Protein AF-A4V7S1-F1 (afdb_monomer_lite)

Organism: Pseudomonas fluorescens (strain SBW25) (NCBI:txid216595)

Foldseek 3Di:
DDDDDDDDPDDDDPDDPPQPQDDDPCFCVVVCVLQPPCSVQLVVQLQVLLCVQLVAGFPDWGWGADPVRQIFTDGDGPDPVSSVSSVVDDSLLSSLVSLVVSLVVCVVPDDPVPSPCNSVSSNVNSVVSVVVVVVD

Radius of gyration: 20.23 Å; chains: 1; bounding box: 74×46×33 Å

Structure (mmCIF, N/CA/C/O backbone):
data_AF-A4V7S1-F1
#
_entry.id   AF-A4V7S1-F1
#
loop_
_atom_site.group_PDB
_atom_site.id
_atom_site.type_symbol
_atom_site.label_atom_id
_atom_site.label_alt_id
_atom_site.label_comp_id
_atom_site.label_asym_id
_atom_site.label_entity_id
_atom_site.label_seq_id
_atom_site.pdbx_PDB_ins_code
_atom_site.Cartn_x
_atom_site.Cartn_y
_atom_site.Cartn_z
_atom_site.occupancy
_atom_site.B_iso_or_equiv
_atom_site.auth_seq_id
_atom_site.auth_comp_id
_atom_site.auth_asym_id
_atom_site.auth_atom_id
_atom_site.pdbx_PDB_model_num
ATOM 1 N N . MET A 1 1 ? -54.124 -35.603 0.074 1.00 38.06 1 MET A N 1
ATOM 2 C CA . MET A 1 1 ? -53.274 -35.697 -1.128 1.00 38.06 1 MET A CA 1
ATOM 3 C C . MET A 1 1 ? -53.182 -34.313 -1.748 1.00 38.06 1 MET A C 1
ATOM 5 O O . MET A 1 1 ? -54.223 -33.772 -2.084 1.00 38.06 1 MET A O 1
ATOM 9 N N . LEU A 1 2 ? -51.942 -33.828 -1.869 1.00 40.31 2 LEU A N 1
ATOM 10 C CA . LEU A 1 2 ? -51.420 -32.762 -2.739 1.00 40.31 2 LEU A CA 1
ATOM 11 C C . LEU A 1 2 ? -51.722 -31.281 -2.420 1.00 40.31 2 LEU A C 1
ATOM 13 O O . LEU A 1 2 ? -52.840 -30.867 -2.146 1.00 40.31 2 LEU A O 1
ATOM 17 N N . GLU A 1 3 ? -50.605 -30.555 -2.449 1.00 42.66 3 GLU A N 1
ATOM 18 C CA . GLU A 1 3 ? -50.263 -29.190 -2.042 1.00 42.66 3 GLU A CA 1
ATOM 19 C C . GLU A 1 3 ? -50.594 -28.102 -3.102 1.00 42.66 3 GLU A C 1
ATOM 21 O O . GLU A 1 3 ? -51.064 -28.439 -4.191 1.00 42.66 3 GLU A O 1
ATOM 26 N N . PRO A 1 4 ? -50.391 -26.800 -2.784 1.00 54.44 4 PRO A N 1
ATOM 27 C CA . PRO A 1 4 ? -50.951 -25.640 -3.483 1.00 54.44 4 PRO A CA 1
ATOM 28 C C . PRO A 1 4 ? -50.006 -25.058 -4.555 1.00 54.44 4 PRO A C 1
ATOM 30 O O . PRO A 1 4 ? -48.874 -25.500 -4.725 1.00 54.44 4 PRO A O 1
ATOM 33 N N . SER A 1 5 ? -50.434 -24.026 -5.290 1.00 46.69 5 SER A N 1
ATOM 34 C CA . SER A 1 5 ? -49.532 -23.231 -6.143 1.00 46.69 5 SER A CA 1
ATOM 35 C C . SER A 1 5 ? -49.911 -21.752 -6.123 1.00 46.69 5 SER A C 1
ATOM 37 O O . SER A 1 5 ? -50.709 -21.275 -6.925 1.00 46.69 5 SER A O 1
ATOM 39 N N . SER A 1 6 ? -49.317 -21.037 -5.167 1.00 47.81 6 SER A N 1
ATOM 40 C CA . SER A 1 6 ? -49.228 -19.578 -5.147 1.00 47.81 6 SER A CA 1
ATOM 41 C C . SER A 1 6 ? -48.078 -19.144 -6.055 1.00 47.81 6 SER A C 1
ATOM 43 O O . SER A 1 6 ? -46.912 -19.382 -5.747 1.00 47.81 6 SER A O 1
ATOM 45 N N . THR A 1 7 ? -48.394 -18.509 -7.179 1.00 49.47 7 THR A N 1
ATOM 46 C CA . THR A 1 7 ? -47.407 -17.916 -8.089 1.00 49.47 7 THR A CA 1
ATOM 47 C C . THR A 1 7 ? -46.920 -16.588 -7.509 1.00 49.47 7 THR A C 1
ATOM 49 O O . THR A 1 7 ? -47.479 -15.529 -7.777 1.00 49.47 7 THR A O 1
ATOM 52 N N . LEU A 1 8 ? -45.885 -16.645 -6.671 1.00 43.94 8 LEU A N 1
ATOM 53 C CA . LEU A 1 8 ? -45.097 -15.474 -6.293 1.00 43.94 8 LEU A CA 1
ATOM 54 C C . LEU A 1 8 ? -44.126 -15.162 -7.436 1.00 43.94 8 LEU A C 1
ATOM 56 O O . LEU A 1 8 ? -43.211 -15.935 -7.715 1.00 43.94 8 LEU A O 1
ATOM 60 N N . CYS A 1 9 ? -44.347 -14.036 -8.111 1.00 44.25 9 CYS A N 1
ATOM 61 C CA . CYS A 1 9 ? -43.422 -13.474 -9.088 1.00 44.25 9 CYS A CA 1
ATOM 62 C C . CYS A 1 9 ? -42.141 -13.020 -8.373 1.00 44.25 9 CYS A C 1
ATOM 64 O O . CYS A 1 9 ? -42.094 -11.940 -7.782 1.00 44.25 9 CYS A O 1
ATOM 66 N N . TRP A 1 10 ? -41.108 -13.857 -8.421 1.00 41.34 10 TRP A N 1
ATOM 67 C CA . TRP A 1 10 ? -39.762 -13.500 -7.990 1.00 41.34 10 TRP A CA 1
ATOM 68 C C . TRP A 1 10 ? -39.163 -12.503 -8.985 1.00 41.34 10 TRP A C 1
ATOM 70 O O . TRP A 1 10 ? -38.868 -12.847 -10.127 1.00 41.34 10 TRP A O 1
ATOM 80 N N . HIS A 1 11 ? -38.995 -11.258 -8.545 1.00 51.25 11 HIS A N 1
ATOM 81 C CA . HIS A 1 11 ? -38.096 -10.313 -9.195 1.00 51.25 11 HIS A CA 1
ATOM 82 C C . HIS A 1 11 ? -36.661 -10.677 -8.783 1.00 51.25 11 HIS A C 1
ATOM 84 O O . HIS A 1 11 ? -36.403 -10.762 -7.580 1.00 51.25 11 HIS A O 1
ATOM 90 N N . PRO A 1 12 ? -35.721 -10.896 -9.71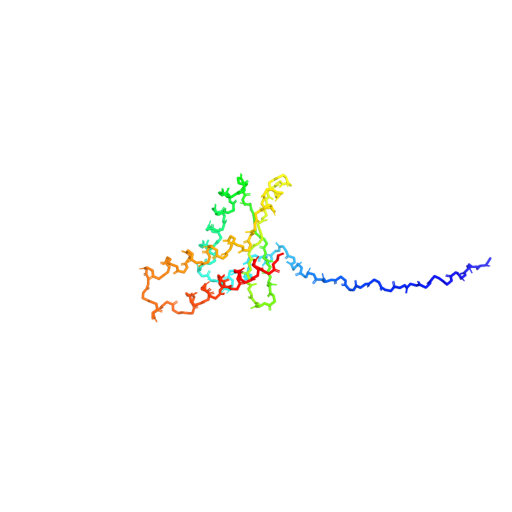6 1.00 46.47 12 PRO A N 1
ATOM 91 C CA . PRO A 1 12 ? -34.316 -11.005 -9.352 1.00 46.47 12 PRO A CA 1
ATOM 92 C C . PRO A 1 12 ? -33.804 -9.632 -8.894 1.00 46.47 12 PRO A C 1
ATOM 94 O O . PRO A 1 12 ? -33.911 -8.643 -9.621 1.00 46.47 12 PRO A O 1
ATOM 97 N N . LEU A 1 13 ? -33.277 -9.576 -7.668 1.00 50.09 13 LEU A N 1
ATOM 98 C CA . LEU A 1 13 ? -32.494 -8.446 -7.167 1.00 50.09 13 LEU A CA 1
ATOM 99 C C . LEU A 1 13 ? -31.258 -8.233 -8.064 1.00 50.09 13 LEU A C 1
ATOM 101 O O . LEU A 1 13 ? -30.724 -9.207 -8.603 1.00 50.09 13 LEU A O 1
ATOM 105 N N . PRO A 1 14 ? -30.812 -6.978 -8.251 1.00 43.97 14 PRO A N 1
ATOM 106 C CA . PRO A 1 14 ? -29.644 -6.671 -9.060 1.00 43.97 14 PRO A CA 1
ATOM 107 C C . PRO A 1 14 ? -28.404 -7.333 -8.461 1.00 43.97 14 PRO A C 1
ATOM 109 O O . PRO A 1 14 ? -28.240 -7.391 -7.245 1.00 43.97 14 PRO A O 1
ATOM 112 N N . GLN A 1 15 ? -27.576 -7.850 -9.365 1.00 48.47 15 GLN A N 1
ATOM 113 C CA . GLN A 1 15 ? -26.354 -8.598 -9.111 1.00 48.47 15 GLN A CA 1
ATOM 114 C C . GLN A 1 15 ? -25.545 -7.982 -7.966 1.00 48.47 15 GLN A C 1
ATOM 116 O O . GLN A 1 15 ? -25.054 -6.859 -8.082 1.00 48.47 15 GLN A O 1
ATOM 121 N N . GLU A 1 16 ? -25.397 -8.738 -6.875 1.00 42.53 16 GLU A N 1
ATOM 122 C CA . GLU A 1 16 ? -24.326 -8.503 -5.917 1.00 42.53 16 GLU A CA 1
ATOM 123 C C . GLU A 1 16 ? -23.020 -8.444 -6.708 1.00 42.53 16 GLU A C 1
ATOM 125 O O . GLU A 1 16 ? -22.624 -9.416 -7.362 1.00 42.53 16 GLU A O 1
ATOM 130 N N . ILE A 1 17 ? -22.374 -7.278 -6.674 1.00 49.38 17 ILE A N 1
ATOM 131 C CA . ILE A 1 17 ? -20.979 -7.117 -7.059 1.00 49.38 17 ILE A CA 1
ATOM 132 C C . ILE A 1 17 ? -20.225 -8.099 -6.174 1.00 49.38 17 ILE A C 1
ATOM 134 O O . ILE A 1 17 ? -20.004 -7.856 -4.990 1.00 49.38 17 ILE A O 1
ATOM 138 N N . THR A 1 18 ? -19.926 -9.263 -6.738 1.00 40.91 18 THR A N 1
ATOM 139 C CA . THR A 1 18 ? -19.160 -10.300 -6.072 1.00 40.91 18 THR A CA 1
ATOM 140 C C . THR A 1 18 ? -17.749 -9.744 -5.958 1.00 40.91 18 THR A C 1
ATOM 142 O O . THR A 1 18 ? -16.938 -9.903 -6.866 1.00 40.91 18 THR A O 1
ATOM 145 N N . MET A 1 19 ? -17.465 -9.025 -4.869 1.00 44.88 19 MET A N 1
ATOM 146 C CA . MET A 1 19 ? -16.096 -8.834 -4.416 1.00 44.88 19 MET A CA 1
ATOM 147 C C . MET A 1 19 ? -15.592 -10.233 -4.082 1.00 44.88 19 MET A C 1
ATOM 149 O O . MET A 1 19 ? -15.897 -10.788 -3.027 1.00 44.88 19 MET A O 1
ATOM 153 N N . ALA A 1 20 ? -14.913 -10.848 -5.046 1.00 44.25 20 ALA A N 1
ATOM 154 C CA . ALA A 1 20 ? -14.238 -12.117 -4.873 1.00 44.25 20 ALA A CA 1
ATOM 155 C C . ALA A 1 20 ? -13.083 -11.898 -3.889 1.00 44.25 20 ALA A C 1
ATOM 157 O O . ALA A 1 20 ? -11.953 -11.624 -4.276 1.00 44.25 20 ALA A O 1
ATOM 158 N N . ILE A 1 21 ? -13.387 -11.963 -2.595 1.00 50.12 21 ILE A N 1
ATOM 159 C CA . ILE A 1 21 ? -12.378 -12.023 -1.544 1.00 50.12 21 ILE A CA 1
ATOM 160 C C . ILE A 1 21 ? -11.867 -13.468 -1.550 1.00 50.12 21 ILE A C 1
ATOM 162 O O . ILE A 1 21 ? -12.452 -14.358 -0.929 1.00 50.12 21 ILE A O 1
ATOM 166 N N . GLU A 1 22 ? -10.825 -13.734 -2.340 1.00 41.91 22 GLU A N 1
ATOM 167 C CA . GLU A 1 22 ? -10.164 -15.039 -2.377 1.00 41.91 22 GLU A CA 1
ATOM 168 C C . GLU A 1 22 ? -9.518 -15.365 -1.013 1.00 41.91 22 GLU A C 1
ATOM 170 O O . GLU A 1 22 ? -8.662 -14.664 -0.487 1.00 41.91 22 GLU A O 1
ATOM 175 N N . SER A 1 23 ? -9.983 -16.472 -0.435 1.00 38.47 23 SER A N 1
ATOM 176 C CA . SER A 1 23 ? -9.594 -17.143 0.813 1.00 38.47 23 SER A CA 1
ATOM 177 C C . SER A 1 23 ? -8.141 -16.971 1.341 1.00 38.47 23 SER A C 1
ATOM 179 O O . SER A 1 23 ? -7.220 -17.664 0.908 1.00 38.47 23 SER A O 1
ATOM 181 N N . ARG A 1 24 ? -8.005 -16.174 2.417 1.00 51.78 24 ARG A N 1
ATOM 182 C CA . ARG A 1 24 ? -7.171 -16.182 3.665 1.00 51.78 24 ARG A CA 1
ATOM 183 C C . ARG A 1 24 ? -5.859 -17.004 3.836 1.00 51.78 24 ARG A C 1
ATOM 185 O O . ARG A 1 24 ? -5.143 -16.752 4.797 1.00 51.78 24 ARG A O 1
ATOM 192 N N . LYS A 1 25 ? -5.481 -17.977 2.997 1.00 41.69 25 LYS A N 1
ATOM 193 C CA . LYS A 1 25 ? -4.160 -18.668 3.080 1.00 41.69 25 LYS A CA 1
ATOM 194 C C . LYS A 1 25 ? -3.158 -18.204 2.021 1.00 41.69 25 LYS A C 1
ATOM 196 O O . LYS A 1 25 ? -1.970 -18.390 2.228 1.00 41.69 25 LYS A O 1
ATOM 201 N N . SER A 1 26 ? -3.658 -17.585 0.952 1.00 53.94 26 SER A N 1
ATOM 202 C CA . SER A 1 26 ? -2.888 -16.993 -0.150 1.00 53.94 26 SER A CA 1
ATOM 203 C C . SER A 1 26 ? -2.734 -15.473 -0.017 1.00 53.94 26 SER A C 1
ATOM 205 O O . SER A 1 26 ? -2.214 -14.835 -0.931 1.00 53.94 26 SER A O 1
ATOM 207 N N . GLY A 1 27 ? -3.238 -14.887 1.082 1.00 62.66 27 GLY A N 1
ATOM 208 C CA . GLY A 1 27 ? -3.498 -13.452 1.211 1.00 62.66 27 GLY A CA 1
ATOM 209 C C . GLY A 1 27 ? -2.313 -12.623 0.746 1.00 62.66 27 GLY A C 1
ATOM 210 O O . GLY A 1 27 ? -2.398 -11.960 -0.277 1.00 62.66 27 GLY A O 1
ATOM 211 N N . THR A 1 28 ? -1.156 -12.734 1.393 1.00 80.81 28 THR A N 1
ATOM 212 C CA . THR A 1 28 ? 0.010 -11.943 0.978 1.00 80.81 28 THR A CA 1
ATOM 213 C C . THR A 1 28 ? 0.834 -12.551 -0.151 1.00 80.81 28 THR A C 1
ATOM 215 O O . THR A 1 28 ? 1.670 -11.837 -0.684 1.00 80.81 28 THR A O 1
ATOM 218 N N . ASP A 1 29 ? 0.608 -13.801 -0.565 1.00 85.56 29 ASP A N 1
ATOM 219 C CA . ASP A 1 29 ? 1.437 -14.453 -1.593 1.00 85.56 29 ASP A CA 1
ATOM 220 C C . ASP A 1 29 ? 1.374 -13.708 -2.932 1.00 85.56 29 ASP A C 1
ATOM 222 O O . ASP A 1 29 ? 2.395 -13.516 -3.589 1.00 85.56 29 ASP A O 1
ATOM 226 N N . HIS A 1 30 ? 0.191 -13.217 -3.317 1.00 85.94 30 HIS A N 1
ATOM 227 C CA . HIS A 1 30 ? 0.029 -12.409 -4.531 1.00 85.94 30 HIS A CA 1
ATOM 228 C C . HIS A 1 30 ? 0.757 -11.064 -4.400 1.00 85.94 30 HIS A C 1
ATOM 230 O O . HIS A 1 30 ? 1.430 -10.610 -5.326 1.00 85.94 30 HIS A O 1
ATOM 236 N N . PHE A 1 31 ? 0.664 -10.437 -3.227 1.00 90.81 31 PHE A N 1
ATOM 237 C CA . PHE A 1 31 ? 1.350 -9.184 -2.930 1.00 90.81 31 PHE A CA 1
ATOM 238 C C . PHE A 1 31 ? 2.876 -9.356 -2.969 1.00 90.81 31 PHE A C 1
ATOM 240 O O . PHE A 1 31 ? 3.583 -8.572 -3.600 1.00 90.81 31 PHE A O 1
ATOM 247 N N . ASP A 1 32 ? 3.379 -10.424 -2.357 1.00 91.44 32 ASP A N 1
ATOM 248 C CA . ASP A 1 32 ? 4.794 -10.780 -2.325 1.00 91.44 32 ASP A CA 1
ATOM 249 C C . ASP A 1 32 ? 5.309 -11.148 -3.725 1.00 91.44 32 ASP A C 1
ATOM 251 O O . ASP A 1 32 ? 6.397 -10.725 -4.107 1.00 91.44 32 ASP A O 1
ATOM 255 N N . ALA A 1 33 ? 4.507 -11.837 -4.540 1.00 90.00 33 ALA A N 1
ATOM 256 C CA . ALA A 1 33 ? 4.828 -12.105 -5.942 1.00 90.00 33 ALA A CA 1
ATOM 257 C C . ALA A 1 33 ? 4.845 -10.832 -6.808 1.00 90.00 33 ALA A C 1
ATOM 259 O O . ALA A 1 33 ? 5.643 -10.738 -7.738 1.00 90.00 33 ALA A O 1
ATOM 260 N N . THR A 1 34 ? 3.990 -9.851 -6.500 1.00 90.00 34 THR A N 1
ATOM 261 C CA . THR A 1 34 ? 3.895 -8.587 -7.250 1.00 90.00 34 THR A CA 1
ATOM 262 C C . THR A 1 34 ? 5.069 -7.669 -6.941 1.00 90.00 34 THR A C 1
ATOM 264 O O . THR A 1 34 ? 5.723 -7.168 -7.851 1.00 90.00 34 THR A O 1
ATOM 267 N N . TYR A 1 35 ? 5.349 -7.448 -5.657 1.00 89.38 35 TYR A N 1
ATOM 268 C CA . TYR A 1 35 ? 6.326 -6.453 -5.211 1.00 89.38 35 TYR A CA 1
ATOM 269 C C . TYR A 1 35 ? 7.702 -7.041 -4.888 1.00 89.38 35 TYR A C 1
ATOM 271 O O . TYR A 1 35 ? 8.655 -6.287 -4.676 1.00 89.38 35 TYR A O 1
ATOM 279 N N . GLY A 1 36 ? 7.833 -8.369 -4.863 1.00 88.88 36 GLY A N 1
ATOM 280 C CA . GLY A 1 36 ? 9.092 -9.064 -4.626 1.00 88.88 36 GLY A CA 1
ATOM 281 C C . GLY A 1 36 ? 9.791 -8.558 -3.366 1.00 88.88 36 GLY A C 1
ATOM 282 O O . GLY A 1 36 ? 9.198 -8.474 -2.295 1.00 88.88 36 GLY A O 1
ATOM 283 N N . ALA A 1 37 ? 11.054 -8.152 -3.505 1.00 84.94 37 ALA A N 1
ATOM 284 C CA . ALA A 1 37 ? 11.860 -7.653 -2.392 1.00 84.94 37 ALA A CA 1
ATOM 285 C C . ALA A 1 37 ? 11.278 -6.402 -1.697 1.00 84.94 37 ALA A C 1
ATOM 287 O O . ALA A 1 37 ? 11.549 -6.186 -0.516 1.00 84.94 37 ALA A O 1
ATOM 288 N N . ALA A 1 38 ? 10.461 -5.590 -2.382 1.00 88.50 38 ALA A N 1
ATOM 289 C CA . ALA A 1 38 ? 9.836 -4.419 -1.765 1.00 88.50 38 ALA A CA 1
ATOM 290 C C . ALA A 1 38 ? 8.646 -4.774 -0.863 1.00 88.50 38 ALA A C 1
ATOM 292 O O . ALA A 1 38 ? 8.232 -3.938 -0.061 1.00 88.50 38 ALA A O 1
ATOM 293 N N . SER A 1 39 ? 8.091 -5.988 -0.956 1.00 91.25 39 SER A N 1
ATOM 294 C CA . SER A 1 39 ? 6.856 -6.337 -0.250 1.00 91.25 39 SER A CA 1
ATOM 295 C C . SER A 1 39 ? 6.994 -6.227 1.273 1.00 91.25 39 SER A C 1
ATOM 297 O O . SER A 1 39 ? 6.104 -5.699 1.938 1.00 91.25 39 SER A O 1
ATOM 299 N N . HIS A 1 40 ? 8.137 -6.643 1.827 1.00 90.25 40 HIS A N 1
ATOM 300 C CA . HIS A 1 40 ? 8.430 -6.522 3.255 1.00 90.25 40 HIS A CA 1
ATOM 301 C C . HIS A 1 40 ? 8.469 -5.056 3.692 1.00 90.25 40 HIS A C 1
ATOM 303 O O . HIS A 1 40 ? 7.817 -4.670 4.659 1.00 90.25 40 HIS A O 1
ATOM 309 N N . ASN A 1 41 ? 9.180 -4.220 2.934 1.00 90.50 41 ASN A N 1
ATOM 310 C CA . ASN A 1 41 ? 9.303 -2.796 3.226 1.00 90.50 41 ASN A CA 1
ATOM 311 C C . ASN A 1 41 ? 7.949 -2.072 3.143 1.00 90.50 41 ASN A C 1
ATOM 313 O O . ASN A 1 41 ? 7.642 -1.232 3.990 1.00 90.50 41 ASN A O 1
ATOM 317 N N . LEU A 1 42 ? 7.111 -2.437 2.168 1.00 92.94 42 LEU A N 1
ATOM 318 C CA . LEU A 1 42 ? 5.749 -1.921 2.040 1.00 92.94 42 LEU A CA 1
ATOM 319 C C . LEU A 1 42 ? 4.877 -2.313 3.237 1.00 92.94 42 LEU A C 1
ATOM 321 O O . LEU A 1 42 ? 4.198 -1.450 3.792 1.00 92.94 42 LEU A O 1
ATOM 325 N N . LYS A 1 43 ? 4.925 -3.580 3.674 1.00 93.44 43 LYS A N 1
ATOM 326 C CA . LYS A 1 43 ? 4.200 -4.061 4.866 1.00 93.44 43 LYS A CA 1
ATOM 327 C C . LYS A 1 43 ? 4.636 -3.316 6.130 1.00 93.44 43 LYS A C 1
ATOM 329 O O . LYS A 1 43 ? 3.778 -2.912 6.917 1.00 93.44 43 LYS A O 1
ATOM 334 N N . ASP A 1 44 ? 5.934 -3.078 6.313 1.00 92.88 44 ASP A N 1
ATOM 335 C CA . ASP A 1 44 ? 6.457 -2.323 7.460 1.00 92.88 44 ASP A CA 1
ATOM 336 C C . ASP A 1 44 ? 5.969 -0.871 7.452 1.00 92.88 44 ASP A C 1
ATOM 338 O O . ASP A 1 44 ? 5.411 -0.384 8.441 1.00 92.88 44 ASP A O 1
ATOM 342 N N . LYS A 1 45 ? 6.120 -0.178 6.316 1.00 94.25 45 LYS A N 1
ATOM 343 C CA . LYS A 1 45 ? 5.673 1.215 6.162 1.00 94.25 45 LYS A CA 1
ATOM 344 C C . LYS A 1 45 ? 4.166 1.341 6.354 1.00 94.25 45 LYS A C 1
ATOM 346 O O . LYS A 1 45 ? 3.718 2.250 7.051 1.00 94.25 45 LYS A O 1
ATOM 351 N N . MET A 1 46 ? 3.378 0.420 5.799 1.00 94.75 46 MET A N 1
ATOM 352 C CA . MET A 1 46 ? 1.934 0.394 6.020 1.00 94.75 46 MET A CA 1
ATOM 353 C C . MET A 1 46 ? 1.572 0.138 7.482 1.00 94.75 46 MET A C 1
ATOM 355 O O . MET A 1 46 ? 0.714 0.844 8.006 1.00 94.75 46 MET A O 1
ATOM 359 N N . SER A 1 47 ? 2.225 -0.817 8.152 1.00 94.06 47 SER A N 1
ATOM 360 C CA . SER A 1 47 ? 1.997 -1.086 9.581 1.00 94.06 47 SER A CA 1
ATOM 361 C C . SER A 1 47 ? 2.207 0.179 10.408 1.00 94.06 47 SER A C 1
ATOM 363 O O . SER A 1 47 ? 1.350 0.555 11.206 1.00 94.06 47 SER A O 1
ATOM 365 N N . PHE A 1 48 ? 3.318 0.879 10.164 1.00 94.38 48 PHE A N 1
ATOM 366 C CA . PHE A 1 48 ? 3.643 2.131 10.840 1.00 94.38 48 PHE A CA 1
ATOM 367 C C . PHE A 1 48 ? 2.623 3.242 10.543 1.00 94.38 48 PHE A C 1
ATOM 369 O O . PHE A 1 48 ? 2.155 3.931 11.454 1.00 94.38 48 PHE A O 1
ATOM 376 N N . LEU A 1 49 ? 2.241 3.425 9.277 1.00 95.25 49 LEU A N 1
ATOM 377 C CA . LEU A 1 49 ? 1.281 4.456 8.872 1.00 95.25 49 LEU A CA 1
ATOM 378 C C . LEU A 1 49 ? -0.113 4.204 9.451 1.00 95.25 49 LEU A C 1
ATOM 380 O O . LEU A 1 49 ? -0.741 5.128 9.962 1.00 95.25 49 LEU A O 1
ATOM 384 N N . LEU A 1 50 ? -0.596 2.966 9.412 1.00 94.81 50 LEU A N 1
ATOM 385 C CA . LEU A 1 50 ? -1.895 2.616 9.976 1.00 94.81 50 LEU A CA 1
ATOM 386 C C . LEU A 1 50 ? -1.892 2.742 11.496 1.00 94.81 50 LEU A C 1
ATOM 388 O O . LEU A 1 50 ? -2.821 3.327 12.048 1.00 94.81 50 LEU A O 1
ATOM 392 N N . GLN A 1 51 ? -0.837 2.284 12.172 1.00 95.06 51 GLN A N 1
ATOM 393 C CA . GLN A 1 51 ? -0.721 2.422 13.622 1.00 95.06 51 GLN A CA 1
ATOM 394 C C . GLN A 1 51 ? -0.651 3.888 14.055 1.00 95.06 51 GLN A C 1
ATOM 396 O O . GLN A 1 51 ? -1.344 4.282 14.989 1.00 95.06 51 GLN A O 1
ATOM 401 N N . SER A 1 52 ? 0.136 4.718 13.367 1.00 95.31 52 SER A N 1
ATOM 402 C CA . SER A 1 52 ? 0.248 6.147 13.695 1.00 95.31 52 SER A CA 1
ATOM 403 C C . SER A 1 52 ? -1.055 6.923 13.472 1.00 95.31 52 SER A C 1
ATOM 405 O O . SER A 1 52 ? -1.309 7.887 14.190 1.00 95.31 52 SER A O 1
ATOM 407 N N . ARG A 1 53 ? -1.898 6.499 12.520 1.00 94.50 53 ARG A N 1
ATOM 408 C CA . ARG A 1 53 ? -3.182 7.150 12.203 1.00 94.50 53 ARG A CA 1
ATOM 409 C C . ARG A 1 53 ? -4.359 6.634 13.036 1.00 94.50 53 ARG A C 1
ATOM 411 O O . ARG A 1 53 ? -5.219 7.422 13.409 1.00 94.50 53 ARG A O 1
ATOM 418 N N . SER A 1 54 ? -4.405 5.334 13.326 1.00 94.31 54 SER A N 1
ATOM 419 C CA . SER A 1 54 ? -5.527 4.687 14.033 1.00 94.31 54 SER A CA 1
ATOM 420 C C . SER A 1 54 ? -5.280 4.464 15.529 1.00 94.31 54 SER A C 1
ATOM 422 O O . SER A 1 54 ? -6.223 4.275 16.298 1.00 94.31 54 SER A O 1
ATOM 424 N N . GLY A 1 55 ? -4.013 4.419 15.953 1.00 93.81 55 GLY A N 1
ATOM 425 C CA . GLY A 1 55 ? -3.612 3.939 17.276 1.00 93.81 55 GLY A CA 1
ATOM 426 C C . GLY A 1 55 ? -3.800 2.429 17.488 1.00 93.81 55 GLY A C 1
ATOM 427 O O . GLY A 1 55 ? -3.648 1.966 18.617 1.00 93.81 55 GLY A O 1
ATOM 428 N N . ALA A 1 56 ? -4.148 1.666 16.448 1.00 94.06 56 ALA A N 1
ATOM 429 C CA . ALA A 1 56 ? -4.353 0.219 16.495 1.00 94.06 56 ALA A CA 1
ATOM 430 C C . ALA A 1 56 ? -3.191 -0.537 15.840 1.00 94.06 56 ALA A C 1
ATOM 432 O O . ALA A 1 56 ? -2.539 -0.037 14.923 1.00 94.06 56 ALA A O 1
ATOM 433 N N . GLN A 1 57 ? -2.921 -1.752 16.317 1.00 92.75 57 GLN A N 1
ATOM 434 C CA . GLN A 1 57 ? -1.850 -2.584 15.779 1.00 92.75 57 GLN A CA 1
ATOM 435 C C . GLN A 1 57 ? -2.380 -3.525 14.692 1.00 92.75 57 GLN A C 1
ATOM 437 O O . GLN A 1 57 ? -3.371 -4.227 14.889 1.00 92.75 57 GLN A O 1
ATOM 442 N N . VAL A 1 58 ? -1.673 -3.583 13.563 1.00 91.88 58 VAL A N 1
ATOM 443 C CA . VAL A 1 58 ? -1.917 -4.595 12.531 1.00 91.88 58 VAL A CA 1
ATOM 444 C C . VAL A 1 58 ? -1.312 -5.925 12.983 1.00 91.88 58 VAL A C 1
ATOM 446 O O . VAL A 1 58 ? -0.148 -5.982 13.373 1.00 91.88 58 VAL A O 1
ATOM 449 N N . GLN A 1 59 ? -2.110 -6.988 12.952 1.00 91.06 59 GLN A N 1
ATOM 450 C CA . GLN A 1 59 ? -1.742 -8.344 13.386 1.00 91.06 59 GLN A CA 1
ATOM 451 C C . GLN A 1 59 ? -1.632 -9.318 12.211 1.00 91.06 59 GLN A C 1
ATOM 453 O O . GLN A 1 59 ? -0.967 -10.348 12.305 1.00 91.06 59 GLN A O 1
ATOM 458 N N . GLY A 1 60 ? -2.268 -8.987 11.091 1.00 91.19 60 GLY A N 1
ATOM 459 C CA . GLY A 1 60 ? -2.194 -9.747 9.858 1.00 91.19 60 GLY A CA 1
ATOM 460 C C . GLY A 1 60 ? -2.606 -8.911 8.658 1.00 91.19 60 GLY A C 1
ATOM 461 O O . GLY A 1 60 ? -3.002 -7.752 8.789 1.00 91.19 60 GLY A O 1
ATOM 462 N N . TRP A 1 61 ? -2.519 -9.528 7.488 1.00 91.31 61 TRP A N 1
ATOM 463 C CA . TRP A 1 61 ? -2.815 -8.888 6.219 1.00 91.31 61 TRP A CA 1
ATOM 464 C C . TRP A 1 61 ? -3.645 -9.816 5.346 1.00 91.31 61 TRP A C 1
ATOM 466 O O . TRP A 1 61 ? -3.267 -10.969 5.135 1.00 91.31 61 TRP A O 1
ATOM 476 N N . ASP A 1 62 ? -4.733 -9.282 4.811 1.00 89.38 62 ASP A N 1
ATOM 477 C CA . ASP A 1 62 ? -5.361 -9.795 3.599 1.00 89.38 62 ASP A CA 1
ATOM 478 C C . ASP A 1 62 ? -4.885 -8.954 2.403 1.00 89.38 62 ASP A C 1
AT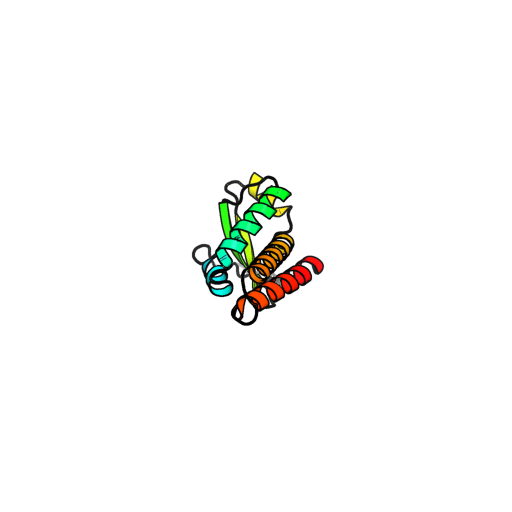OM 480 O O . ASP A 1 62 ? -4.257 -7.904 2.565 1.00 89.38 62 ASP A O 1
ATOM 484 N N . THR A 1 63 ? -5.176 -9.419 1.192 1.00 88.56 63 THR A N 1
ATOM 485 C CA . THR A 1 63 ? -4.850 -8.704 -0.046 1.00 88.56 63 THR A CA 1
ATOM 486 C C . THR A 1 63 ? -6.097 -8.540 -0.883 1.00 88.56 63 THR A C 1
ATOM 488 O O . THR A 1 63 ? -6.956 -9.419 -0.925 1.00 88.56 63 THR A O 1
ATOM 491 N N . THR A 1 64 ? -6.169 -7.416 -1.578 1.00 88.75 64 THR A N 1
ATOM 492 C CA . THR A 1 64 ? -7.186 -7.142 -2.583 1.00 88.75 64 THR A CA 1
ATOM 493 C C . THR A 1 64 ? -6.523 -6.757 -3.901 1.00 88.75 64 THR A C 1
ATOM 495 O O . THR A 1 64 ? -5.441 -6.163 -3.912 1.00 88.75 64 THR A O 1
ATOM 498 N N . VAL A 1 65 ? -7.166 -7.117 -5.010 1.00 89.12 65 VAL A N 1
ATOM 499 C CA . VAL A 1 65 ? -6.739 -6.755 -6.364 1.00 89.12 65 VAL A CA 1
ATOM 500 C C . VAL A 1 65 ? -7.802 -5.846 -6.965 1.00 89.12 65 VAL A C 1
ATOM 502 O O . VAL A 1 65 ? -8.960 -6.236 -7.110 1.00 89.12 65 VAL A O 1
ATOM 505 N N . HIS A 1 66 ? -7.409 -4.623 -7.300 1.00 85.38 66 HIS A N 1
ATOM 506 C CA . HIS A 1 66 ? -8.293 -3.617 -7.883 1.00 85.38 66 HIS A CA 1
ATOM 507 C C . HIS A 1 66 ? -8.351 -3.743 -9.406 1.00 85.38 66 HIS A C 1
ATOM 509 O O . HIS A 1 66 ? -7.499 -4.380 -10.025 1.00 85.38 66 HIS A O 1
ATOM 515 N N . VAL A 1 67 ? -9.346 -3.099 -10.022 1.00 75.38 67 VAL A N 1
ATOM 516 C CA . VAL A 1 67 ? -9.637 -3.202 -11.466 1.00 75.38 67 VAL A CA 1
ATOM 517 C C . VAL A 1 67 ? -8.457 -2.838 -12.376 1.00 75.38 67 VAL A C 1
ATOM 519 O O . VAL A 1 67 ? -8.314 -3.427 -13.443 1.00 75.38 67 VAL A O 1
ATOM 522 N N . ASP A 1 68 ? -7.570 -1.947 -11.928 1.00 77.50 68 ASP A N 1
ATOM 523 C CA . ASP A 1 68 ? -6.372 -1.529 -12.670 1.00 77.50 68 ASP A CA 1
ATOM 524 C C . ASP A 1 68 ? -5.152 -2.444 -12.440 1.00 77.50 68 ASP A C 1
ATOM 526 O O . ASP A 1 68 ? -4.035 -2.143 -12.870 1.00 77.50 68 ASP A O 1
ATOM 530 N N . GLY A 1 69 ? -5.348 -3.571 -11.749 1.00 81.81 69 GLY A N 1
ATOM 531 C CA . GLY A 1 69 ? -4.296 -4.524 -11.394 1.00 81.81 69 GLY A CA 1
ATOM 532 C C . GLY A 1 69 ? -3.450 -4.095 -10.194 1.00 81.81 69 GLY A C 1
ATOM 533 O O . GLY A 1 69 ? -2.416 -4.705 -9.931 1.00 81.81 69 GLY A O 1
ATOM 534 N N . LEU A 1 70 ? -3.865 -3.053 -9.464 1.00 87.81 70 LEU A N 1
ATOM 535 C CA . LEU A 1 70 ? -3.245 -2.682 -8.195 1.00 87.81 70 LEU A CA 1
ATOM 536 C C . LEU A 1 70 ? -3.503 -3.785 -7.166 1.00 87.81 70 LEU A C 1
ATOM 538 O O . LEU A 1 70 ? -4.653 -4.112 -6.884 1.00 87.81 70 LEU A O 1
ATOM 542 N N . VAL A 1 71 ? -2.437 -4.307 -6.568 1.00 91.44 71 VAL A N 1
ATOM 543 C CA . VAL A 1 71 ? -2.506 -5.299 -5.494 1.00 91.44 71 VAL A CA 1
ATOM 544 C C . VAL A 1 71 ? -2.213 -4.576 -4.181 1.00 91.44 71 VAL A C 1
ATOM 546 O O . VAL A 1 71 ? -1.094 -4.129 -3.962 1.00 91.44 71 VAL A O 1
ATOM 549 N N . SER A 1 72 ? -3.203 -4.412 -3.305 1.00 89.19 72 SER A N 1
ATOM 550 C CA . SER A 1 72 ? -3.033 -3.682 -2.039 1.00 89.19 72 SER A CA 1
ATOM 551 C C . SER A 1 72 ? -3.337 -4.553 -0.828 1.00 89.19 72 SER A C 1
ATOM 553 O O . SER A 1 72 ? -4.016 -5.573 -0.927 1.00 89.19 72 SER A O 1
ATOM 555 N N . LEU A 1 73 ? -2.856 -4.121 0.336 1.00 90.94 73 LEU A N 1
ATOM 556 C CA . LEU A 1 73 ? -3.051 -4.834 1.594 1.00 90.94 73 LEU A CA 1
ATOM 557 C C . LEU A 1 73 ? -4.266 -4.305 2.358 1.00 90.94 73 LEU A C 1
ATOM 559 O O . LEU A 1 73 ? -4.492 -3.096 2.429 1.00 90.94 73 LEU A O 1
ATOM 563 N N . LEU A 1 74 ? -4.998 -5.223 2.982 1.00 90.69 74 LEU A N 1
ATOM 564 C CA . LEU A 1 74 ? -6.072 -4.946 3.926 1.00 90.69 74 LEU A CA 1
ATOM 565 C C . LEU A 1 74 ? -5.609 -5.356 5.330 1.00 90.69 74 LEU A C 1
ATOM 567 O O . LEU A 1 74 ? -5.243 -6.518 5.534 1.00 90.69 74 LEU A O 1
ATOM 571 N N . PRO A 1 75 ? -5.569 -4.426 6.298 1.00 92.00 75 PRO A N 1
ATOM 572 C CA . PRO A 1 75 ? -5.059 -4.728 7.624 1.00 92.00 75 PRO A CA 1
ATOM 573 C C . PRO A 1 75 ? -6.069 -5.538 8.442 1.00 92.00 75 PRO A C 1
ATOM 575 O O . PRO A 1 75 ? -7.261 -5.231 8.466 1.00 92.00 75 PRO A O 1
ATOM 578 N N . ILE A 1 76 ? -5.564 -6.539 9.161 1.00 91.56 76 ILE A N 1
ATOM 579 C CA . I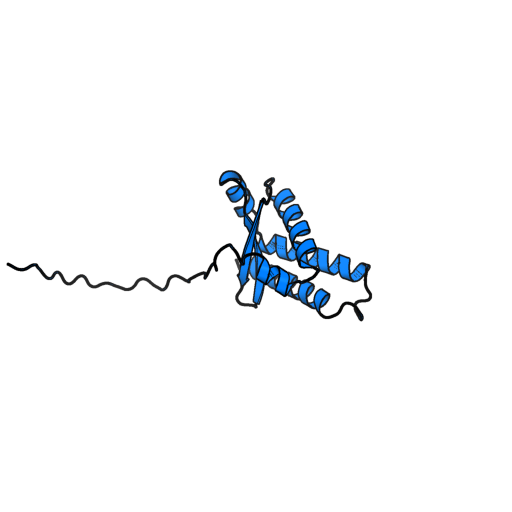LE A 1 76 ? -6.336 -7.378 10.081 1.00 91.56 76 ILE A CA 1
ATOM 580 C C . ILE A 1 76 ? -5.848 -7.112 11.506 1.00 91.56 76 ILE A C 1
ATOM 582 O O . ILE A 1 76 ? -4.653 -7.240 11.789 1.00 91.56 76 ILE A O 1
ATOM 586 N N . ALA A 1 77 ? -6.761 -6.778 12.413 1.00 92.06 77 ALA A N 1
ATOM 587 C CA . ALA A 1 77 ? -6.489 -6.661 13.844 1.00 92.06 77 ALA A CA 1
ATOM 588 C C . ALA A 1 77 ? -6.806 -7.952 14.621 1.00 92.06 77 ALA A C 1
ATOM 590 O O . ALA A 1 77 ? -7.510 -8.841 14.142 1.00 92.06 77 ALA A O 1
ATOM 591 N N . ALA A 1 78 ? -6.322 -8.037 15.866 1.00 89.06 78 ALA A N 1
ATOM 592 C CA . ALA A 1 78 ? -6.642 -9.146 16.772 1.00 89.06 78 ALA A CA 1
ATOM 593 C C . ALA A 1 78 ? -8.061 -9.058 17.356 1.00 89.06 78 ALA A C 1
ATOM 595 O O . ALA A 1 78 ? -8.629 -10.076 17.753 1.00 89.06 78 ALA A O 1
ATOM 596 N N . SER A 1 79 ? -8.626 -7.852 17.442 1.00 92.12 79 SER A N 1
ATOM 597 C CA . SER A 1 79 ? -9.925 -7.592 18.058 1.00 92.12 79 SER A CA 1
ATOM 598 C C . SER A 1 79 ? -10.824 -6.750 17.155 1.00 92.12 79 SER A C 1
ATOM 600 O O . SER A 1 79 ? -10.347 -5.977 16.327 1.00 92.12 79 SER A O 1
ATOM 602 N N . CYS A 1 80 ? -12.142 -6.880 17.333 1.00 90.81 80 CYS A N 1
ATOM 603 C CA . CYS A 1 80 ? -13.119 -6.089 16.577 1.00 90.81 80 CYS A CA 1
ATOM 604 C C . CYS A 1 80 ? -12.987 -4.584 16.862 1.00 90.81 80 CYS A C 1
ATOM 606 O O . CYS A 1 80 ? -13.133 -3.779 15.949 1.00 90.81 80 CYS A O 1
ATOM 608 N N . ASP A 1 81 ? -12.660 -4.207 18.102 1.00 94.38 81 ASP A N 1
ATOM 609 C CA . ASP A 1 81 ? -12.472 -2.803 18.486 1.00 94.38 81 ASP A CA 1
ATOM 610 C C . ASP A 1 81 ? -11.257 -2.175 17.790 1.00 94.38 81 ASP A C 1
ATOM 612 O O . ASP A 1 81 ? -11.294 -1.017 17.378 1.00 94.38 81 ASP A O 1
ATOM 616 N N . GLU A 1 82 ? -10.165 -2.927 17.646 1.00 92.50 82 GLU A N 1
ATOM 617 C CA . GLU A 1 82 ? -8.994 -2.481 16.888 1.00 92.50 82 GLU A CA 1
ATOM 618 C C . GLU A 1 82 ? -9.251 -2.483 15.384 1.00 92.50 82 GLU A C 1
ATOM 620 O O . GLU A 1 82 ? -8.823 -1.550 14.707 1.00 92.50 82 GLU A O 1
ATOM 625 N N . GLN A 1 83 ? -9.990 -3.473 14.870 1.00 93.00 83 GLN A N 1
ATOM 626 C CA . GLN A 1 83 ? -10.387 -3.502 13.464 1.00 93.00 83 GLN A CA 1
ATOM 627 C C . GLN A 1 83 ? -11.207 -2.257 13.118 1.00 93.00 83 GLN A C 1
ATOM 629 O O . GLN A 1 83 ? -10.872 -1.561 12.170 1.00 93.00 83 GLN A O 1
ATOM 634 N N . ALA A 1 84 ? -12.180 -1.887 13.956 1.00 93.75 84 ALA A N 1
ATOM 635 C CA . ALA A 1 84 ? -12.977 -0.682 13.755 1.00 93.75 84 ALA A CA 1
ATOM 636 C C . ALA A 1 84 ? -12.124 0.599 13.714 1.00 93.75 84 ALA A C 1
ATOM 638 O O . ALA A 1 84 ? -12.433 1.517 12.963 1.00 93.75 84 ALA A O 1
ATOM 639 N N . LYS A 1 85 ? -11.031 0.678 14.488 1.00 94.25 85 LYS A N 1
ATOM 640 C CA . LYS A 1 85 ? -10.092 1.814 14.416 1.00 94.25 85 LYS A CA 1
ATOM 641 C C . LYS A 1 85 ? -9.287 1.822 13.120 1.00 94.25 85 LYS A C 1
ATOM 643 O O . LYS A 1 85 ? -9.017 2.899 12.595 1.00 94.25 85 LYS A O 1
ATOM 648 N N . LEU A 1 86 ? -8.880 0.652 12.630 1.00 92.69 86 LEU A N 1
ATOM 649 C CA . LEU A 1 86 ? -8.183 0.524 11.348 1.00 92.69 86 LEU A CA 1
ATOM 650 C C . LEU A 1 86 ? -9.107 0.875 10.181 1.00 92.69 86 LEU A C 1
ATOM 652 O O . LEU A 1 86 ? -8.676 1.587 9.283 1.00 92.69 86 LEU A O 1
ATOM 656 N N . ASP A 1 87 ? -10.373 0.463 10.240 1.00 92.00 87 ASP A N 1
ATOM 657 C CA . ASP A 1 87 ? -11.379 0.723 9.203 1.00 92.00 87 ASP A CA 1
ATOM 658 C C . ASP A 1 87 ? -11.736 2.220 9.080 1.00 92.00 87 ASP A C 1
ATOM 660 O O . ASP A 1 87 ? -12.215 2.660 8.038 1.00 92.00 87 ASP A O 1
ATOM 664 N N . LEU A 1 88 ? -11.476 3.029 10.118 1.00 92.06 88 LEU A N 1
ATOM 665 C CA . LEU A 1 88 ? -11.601 4.495 10.064 1.00 92.06 88 LEU A CA 1
ATOM 666 C C . LEU A 1 88 ? -10.463 5.172 9.287 1.00 92.06 88 LEU A C 1
ATOM 668 O O . LEU A 1 88 ? -10.548 6.365 8.986 1.00 92.06 88 LEU A O 1
ATOM 672 N N . VAL A 1 89 ? -9.381 4.449 9.000 1.00 91.62 89 VAL A N 1
ATOM 673 C CA . VAL A 1 89 ? -8.247 4.951 8.230 1.00 91.62 89 VAL A CA 1
ATOM 674 C C . VAL A 1 89 ? -8.337 4.412 6.812 1.00 91.62 89 VAL A C 1
ATOM 676 O O . VAL A 1 89 ? -8.431 3.209 6.590 1.00 91.62 89 VAL A O 1
ATOM 679 N N . ASP A 1 90 ? -8.222 5.306 5.833 1.00 90.81 90 ASP A N 1
ATOM 680 C CA . ASP A 1 90 ? -8.117 4.906 4.436 1.00 90.81 90 ASP A CA 1
ATOM 681 C C . ASP A 1 90 ? -6.800 4.141 4.194 1.00 90.81 90 ASP A C 1
ATOM 683 O O . ASP A 1 90 ? -5.700 4.712 4.122 1.00 90.81 90 ASP A O 1
ATOM 687 N N . SER A 1 91 ? -6.935 2.819 4.090 1.00 88.00 91 SER A N 1
ATOM 688 C CA . SER A 1 91 ? -5.843 1.880 3.847 1.00 88.00 91 SER A CA 1
ATOM 689 C C . SER A 1 91 ? -5.238 2.023 2.449 1.00 88.00 91 SER A C 1
ATOM 691 O O . SER A 1 91 ? -4.034 1.811 2.295 1.00 88.00 91 SER A O 1
ATOM 693 N N . ILE A 1 92 ? -6.013 2.468 1.455 1.00 90.88 92 ILE A N 1
ATOM 694 C CA . ILE A 1 92 ? -5.539 2.724 0.090 1.00 90.88 92 ILE A CA 1
ATOM 695 C C . ILE A 1 92 ? -4.667 3.979 0.068 1.00 90.88 92 ILE A C 1
ATOM 697 O O . ILE A 1 92 ? -3.554 3.951 -0.461 1.00 90.88 92 ILE A O 1
ATOM 701 N N . SER A 1 93 ? -5.097 5.053 0.731 1.00 91.25 93 SER A N 1
ATOM 702 C CA . SER A 1 93 ? -4.264 6.249 0.911 1.00 91.25 93 SER A CA 1
ATOM 703 C C . SER A 1 93 ? -2.987 5.958 1.708 1.00 91.25 93 SER A C 1
ATOM 705 O O . SER A 1 93 ? -1.920 6.511 1.422 1.00 91.25 93 SER A O 1
ATOM 707 N N . ALA A 1 94 ? -3.062 5.093 2.726 1.00 93.06 94 ALA A N 1
ATOM 708 C CA . ALA A 1 94 ? -1.883 4.637 3.464 1.00 93.06 94 ALA A CA 1
ATOM 709 C C . ALA A 1 94 ? -0.932 3.818 2.576 1.00 93.06 94 ALA A C 1
ATOM 711 O O . ALA A 1 94 ? 0.280 4.031 2.633 1.00 93.06 94 ALA A O 1
ATOM 712 N N . PHE A 1 95 ? -1.466 2.945 1.720 1.00 94.31 95 PHE A N 1
ATOM 713 C CA . PHE A 1 95 ? -0.682 2.190 0.748 1.00 94.31 95 PHE A CA 1
ATOM 714 C C . PHE A 1 95 ? 0.024 3.111 -0.258 1.00 94.31 95 PHE A C 1
ATOM 716 O O . PHE A 1 95 ? 1.225 2.956 -0.469 1.00 94.31 95 PHE A O 1
ATOM 723 N N . ALA A 1 96 ? -0.667 4.115 -0.811 1.00 94.50 96 ALA A N 1
ATOM 724 C CA . ALA A 1 96 ? -0.058 5.094 -1.718 1.00 94.50 96 ALA A CA 1
ATOM 725 C C . ALA A 1 96 ? 1.165 5.777 -1.084 1.00 94.50 96 ALA A C 1
ATOM 727 O O . ALA A 1 96 ? 2.247 5.817 -1.669 1.00 94.50 96 ALA A O 1
ATOM 728 N N . SER A 1 97 ? 1.007 6.231 0.165 1.00 94.44 97 SER A N 1
ATOM 729 C CA . SER A 1 97 ? 2.093 6.845 0.938 1.00 94.44 97 SER A CA 1
ATOM 730 C C . SER A 1 97 ? 3.252 5.869 1.187 1.00 94.44 97 SER A C 1
ATOM 732 O O . SER A 1 97 ? 4.415 6.262 1.131 1.00 94.44 97 SER A O 1
ATOM 734 N N . ALA A 1 98 ? 2.957 4.598 1.481 1.00 94.44 98 ALA A N 1
ATOM 735 C CA . ALA A 1 98 ? 3.976 3.575 1.702 1.00 94.44 98 ALA A CA 1
ATOM 736 C C . ALA A 1 98 ? 4.771 3.271 0.422 1.00 94.44 98 ALA A C 1
ATOM 738 O O . ALA A 1 98 ? 5.995 3.150 0.484 1.00 94.44 98 ALA A O 1
ATOM 739 N N . ALA A 1 99 ? 4.090 3.183 -0.723 1.00 93.31 99 ALA A N 1
ATOM 740 C CA . ALA A 1 99 ? 4.699 2.915 -2.022 1.00 93.31 99 ALA A CA 1
ATOM 741 C C . ALA A 1 99 ? 5.628 4.045 -2.482 1.00 93.31 99 ALA A C 1
ATOM 743 O O . ALA A 1 99 ? 6.738 3.769 -2.934 1.00 93.31 99 ALA A O 1
ATOM 744 N N . GLU A 1 100 ? 5.244 5.305 -2.279 1.00 92.81 100 GLU A N 1
ATOM 745 C CA . GLU A 1 100 ? 6.121 6.458 -2.529 1.00 92.81 100 GLU A CA 1
ATOM 746 C C . GLU A 1 100 ? 7.355 6.456 -1.645 1.00 92.81 100 GLU A C 1
ATOM 748 O O . GLU A 1 100 ? 8.470 6.546 -2.143 1.00 92.81 100 GLU A O 1
ATOM 753 N N . GLN A 1 101 ? 7.175 6.279 -0.337 1.00 91.81 101 GLN A N 1
ATOM 754 C CA . GLN A 1 101 ? 8.306 6.247 0.584 1.00 91.81 101 GLN A CA 1
ATOM 755 C C . GLN A 1 101 ? 9.233 5.049 0.333 1.00 91.81 101 GLN A C 1
ATOM 757 O O . GLN A 1 101 ? 10.393 5.079 0.746 1.00 91.81 101 GLN A O 1
ATOM 762 N N . ALA A 1 102 ? 8.730 3.958 -0.253 1.00 90.31 102 ALA A N 1
ATOM 763 C CA . ALA A 1 102 ? 9.558 2.846 -0.708 1.00 90.31 102 ALA A CA 1
ATOM 764 C C . ALA A 1 102 ? 10.321 3.227 -1.984 1.00 90.31 102 ALA A C 1
ATOM 766 O O . ALA A 1 102 ? 11.530 3.031 -2.045 1.00 90.31 102 ALA A O 1
ATOM 767 N N . PHE A 1 103 ? 9.650 3.830 -2.968 1.00 90.25 103 PHE A N 1
ATOM 768 C CA . PHE A 1 103 ? 10.280 4.337 -4.189 1.00 90.25 103 PHE A CA 1
ATOM 769 C C . PHE A 1 103 ? 11.394 5.356 -3.900 1.00 90.25 103 PHE A C 1
ATOM 771 O O . PHE A 1 103 ? 12.484 5.247 -4.460 1.00 90.25 103 PHE A O 1
ATOM 778 N N . GLU A 1 104 ? 11.152 6.316 -3.005 1.00 88.00 104 GLU A N 1
ATOM 779 C CA . GLU A 1 104 ? 12.142 7.319 -2.604 1.00 88.00 104 GLU A CA 1
ATOM 780 C C . GLU A 1 104 ? 13.370 6.664 -1.965 1.00 88.00 104 GLU A C 1
ATOM 782 O O . GLU A 1 104 ? 14.492 7.002 -2.327 1.00 88.00 104 GLU A O 1
ATOM 787 N N . ALA A 1 105 ? 13.172 5.681 -1.078 1.00 85.12 105 ALA A N 1
ATOM 788 C CA . ALA A 1 105 ? 14.278 4.932 -0.483 1.00 85.12 105 ALA A CA 1
ATOM 789 C C . ALA A 1 105 ? 15.100 4.189 -1.553 1.00 85.12 105 ALA A C 1
ATOM 791 O O . ALA A 1 105 ? 16.322 4.292 -1.577 1.00 85.12 105 ALA A O 1
ATOM 792 N N . PHE A 1 106 ? 14.435 3.522 -2.503 1.00 79.81 106 PHE A N 1
ATOM 793 C CA . PHE A 1 106 ? 15.114 2.859 -3.623 1.00 79.81 106 PHE A CA 1
ATOM 794 C C . PHE A 1 106 ? 15.887 3.833 -4.520 1.00 79.81 106 PHE A C 1
ATOM 796 O O . PHE A 1 106 ? 16.960 3.491 -5.005 1.00 79.81 106 PHE A O 1
ATOM 803 N N . SER A 1 107 ? 15.359 5.037 -4.732 1.00 74.75 107 SER A N 1
ATOM 804 C CA . SER A 1 107 ? 15.985 6.053 -5.588 1.00 74.75 107 SER A CA 1
ATOM 805 C C . SER A 1 107 ? 17.216 6.704 -4.949 1.00 74.75 107 SER A C 1
ATOM 807 O O . SER A 1 107 ? 18.028 7.295 -5.654 1.00 74.75 107 SER A O 1
ATOM 809 N N . VAL A 1 108 ? 17.345 6.633 -3.622 1.00 75.19 108 VAL A N 1
ATOM 810 C CA . VAL A 1 108 ? 18.507 7.147 -2.881 1.00 75.19 108 VAL A CA 1
ATOM 811 C C . VAL A 1 108 ? 19.640 6.121 -2.841 1.00 75.19 108 VAL A C 1
ATOM 813 O O . VAL A 1 108 ? 20.804 6.499 -2.944 1.00 75.19 108 VAL A O 1
ATOM 816 N N . ASP A 1 109 ? 19.306 4.837 -2.696 1.00 68.06 109 ASP A N 1
ATOM 817 C CA . ASP A 1 109 ? 20.281 3.766 -2.464 1.00 68.06 109 ASP A CA 1
ATOM 818 C C . ASP A 1 109 ? 20.747 3.041 -3.742 1.00 68.06 109 ASP A C 1
ATOM 820 O O . ASP A 1 109 ? 21.694 2.254 -3.687 1.00 68.06 109 ASP A O 1
ATOM 824 N N . CYS A 1 110 ? 20.107 3.264 -4.894 1.00 59.34 110 CYS A N 1
ATOM 825 C CA . CYS A 1 110 ? 20.436 2.587 -6.151 1.00 59.34 110 CYS A CA 1
ATOM 826 C C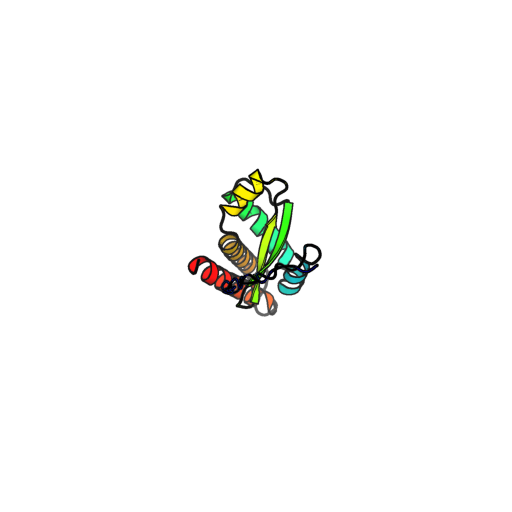 . CYS A 1 110 ? 20.379 3.545 -7.348 1.00 59.34 110 CYS A C 1
ATOM 828 O O . CYS A 1 110 ? 19.426 4.311 -7.490 1.00 59.34 110 CYS A O 1
ATOM 830 N N . ASP A 1 111 ? 21.351 3.437 -8.261 1.00 63.16 111 ASP A N 1
ATOM 831 C CA . ASP A 1 111 ? 21.216 4.01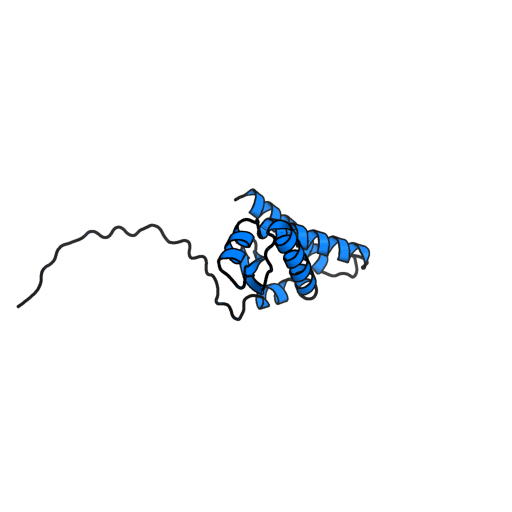6 -9.598 1.00 63.16 111 ASP A CA 1
ATOM 832 C C . ASP A 1 111 ? 19.999 3.380 -10.282 1.00 63.16 111 ASP A C 1
ATOM 834 O O . ASP A 1 111 ? 19.918 2.162 -10.466 1.00 63.16 111 ASP A O 1
ATOM 838 N N . LEU A 1 112 ? 19.020 4.213 -10.638 1.00 62.59 112 LEU A N 1
ATOM 839 C CA . LEU A 1 112 ? 17.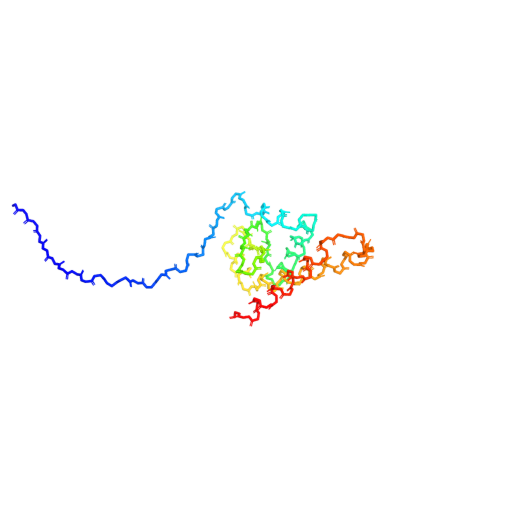739 3.774 -11.202 1.00 62.59 112 LEU A CA 1
ATOM 840 C C . LEU A 1 112 ? 17.904 2.979 -12.509 1.00 62.59 112 LEU A C 1
ATOM 842 O O . LEU A 1 112 ? 17.011 2.216 -12.872 1.00 62.59 112 LEU A O 1
ATOM 846 N N . GLU A 1 113 ? 19.044 3.131 -13.188 1.00 60.16 113 GLU A N 1
ATOM 847 C CA . GLU A 1 113 ? 19.402 2.385 -14.397 1.00 60.16 113 GLU A CA 1
ATOM 848 C C . GLU A 1 113 ? 19.676 0.891 -14.121 1.00 60.16 113 GLU A C 1
ATOM 850 O O . GLU A 1 113 ? 19.402 0.060 -14.986 1.00 60.16 113 GLU A O 1
ATOM 855 N N . ASP A 1 114 ? 20.112 0.533 -12.906 1.00 59.53 114 ASP A N 1
ATOM 856 C CA . ASP A 1 114 ? 20.377 -0.852 -12.471 1.00 59.53 114 ASP A CA 1
ATOM 857 C C . ASP A 1 114 ? 19.236 -1.457 -11.623 1.00 59.53 114 ASP A C 1
ATOM 859 O O . ASP A 1 114 ? 19.182 -2.668 -11.401 1.00 59.53 114 ASP A O 1
ATOM 863 N N . ALA A 1 115 ? 18.280 -0.641 -11.166 1.00 61.00 115 ALA A N 1
ATOM 864 C CA . ALA A 1 115 ? 17.224 -1.045 -10.228 1.00 61.00 115 ALA A CA 1
ATOM 865 C C . ALA A 1 115 ? 16.078 -1.884 -10.849 1.00 61.00 115 ALA A C 1
ATOM 867 O O . ALA A 1 115 ? 15.157 -2.324 -10.150 1.00 61.00 115 ALA A O 1
ATOM 868 N N . GLY A 1 116 ? 16.119 -2.134 -12.161 1.00 72.31 116 GLY A N 1
ATOM 869 C CA . GLY A 1 116 ? 15.122 -2.937 -12.871 1.00 72.31 116 GLY A CA 1
ATOM 870 C C . GLY A 1 116 ? 13.715 -2.318 -12.874 1.00 72.31 116 GLY A C 1
ATOM 871 O O . GLY A 1 116 ? 13.537 -1.108 -12.786 1.00 72.31 116 GLY A O 1
ATOM 872 N N . ALA A 1 117 ? 12.677 -3.152 -12.999 1.00 84.25 117 ALA A N 1
ATOM 873 C CA . ALA A 1 117 ? 11.286 -2.690 -13.132 1.00 84.25 117 ALA A CA 1
ATOM 874 C C . ALA A 1 117 ? 10.624 -2.256 -11.805 1.00 84.25 117 ALA A C 1
ATOM 876 O O . ALA A 1 117 ? 9.507 -1.734 -11.816 1.00 84.25 117 ALA A O 1
ATOM 877 N N . LEU A 1 118 ? 11.280 -2.482 -10.661 1.00 87.00 118 LEU A N 1
ATOM 878 C CA . LEU A 1 118 ? 10.668 -2.331 -9.339 1.00 87.00 118 LEU A CA 1
ATOM 879 C C . LEU A 1 118 ? 10.371 -0.867 -8.955 1.00 87.00 118 LEU A C 1
ATOM 881 O O . LEU A 1 118 ? 9.243 -0.611 -8.533 1.00 87.00 118 LEU A O 1
ATOM 885 N N . PRO A 1 119 ? 11.276 0.117 -9.142 1.00 88.00 119 PRO A N 1
ATOM 886 C CA . PRO A 1 119 ? 10.955 1.517 -8.852 1.00 88.00 119 PRO A CA 1
ATOM 887 C C . PRO A 1 119 ? 9.773 2.036 -9.680 1.00 88.00 119 PRO A C 1
ATOM 889 O O . PRO A 1 119 ? 8.875 2.684 -9.145 1.00 88.00 119 PRO A O 1
ATOM 892 N N . ALA A 1 120 ? 9.722 1.685 -10.970 1.00 88.81 120 ALA A N 1
ATOM 893 C CA . ALA A 1 120 ? 8.608 2.044 -11.847 1.00 88.81 120 ALA A CA 1
ATOM 894 C C . ALA A 1 120 ? 7.285 1.396 -11.398 1.00 88.81 120 ALA A C 1
ATOM 896 O O . ALA A 1 120 ? 6.238 2.043 -11.428 1.00 88.81 120 ALA A O 1
ATOM 897 N N . LEU A 1 121 ? 7.326 0.139 -10.941 1.00 90.69 121 LEU A N 1
ATOM 898 C CA . LEU A 1 121 ? 6.164 -0.548 -10.377 1.00 90.69 121 LEU A CA 1
ATOM 899 C C . LEU A 1 121 ? 5.660 0.132 -9.095 1.00 90.69 121 LEU A C 1
ATOM 901 O O . LEU A 1 121 ? 4.449 0.295 -8.936 1.00 90.69 121 LEU A O 1
ATOM 905 N N . LEU A 1 122 ? 6.563 0.530 -8.194 1.00 92.25 122 LEU A N 1
ATOM 906 C CA . LEU A 1 122 ? 6.217 1.221 -6.947 1.00 92.25 122 LEU A CA 1
ATOM 907 C C . LEU A 1 122 ? 5.560 2.574 -7.224 1.00 92.25 122 LEU A C 1
ATOM 909 O O . LEU A 1 122 ? 4.494 2.852 -6.675 1.00 92.25 122 LEU A O 1
ATOM 913 N N . LEU A 1 123 ? 6.141 3.368 -8.128 1.00 92.75 123 LEU A N 1
ATOM 914 C CA . LEU A 1 123 ? 5.584 4.661 -8.519 1.00 92.75 123 LEU A CA 1
ATOM 915 C C . LEU A 1 123 ? 4.192 4.501 -9.145 1.00 92.75 123 LEU A C 1
ATOM 917 O O . LEU A 1 123 ? 3.236 5.122 -8.682 1.00 92.75 123 LEU A O 1
ATOM 921 N N . LYS A 1 124 ? 4.040 3.586 -10.112 1.00 92.62 124 LYS A N 1
ATOM 922 C CA . LYS A 1 124 ? 2.737 3.289 -10.728 1.00 92.62 124 LYS A CA 1
ATOM 923 C C . LYS A 1 124 ? 1.705 2.827 -9.695 1.00 92.62 124 LYS A C 1
ATOM 925 O O . LYS A 1 124 ? 0.533 3.196 -9.778 1.00 92.62 124 LYS A O 1
ATOM 930 N N . SER A 1 125 ? 2.118 2.009 -8.728 1.00 92.56 125 SER A N 1
ATOM 931 C CA . SER A 1 125 ? 1.227 1.517 -7.672 1.00 92.56 125 SER A CA 1
ATOM 932 C C . SER A 1 125 ? 0.758 2.648 -6.759 1.00 92.56 125 SER A C 1
ATOM 934 O O . SER A 1 125 ? -0.419 2.688 -6.409 1.00 92.56 125 SER A O 1
ATOM 936 N N . ALA A 1 126 ? 1.640 3.593 -6.422 1.00 93.44 126 ALA A N 1
ATOM 937 C CA . ALA A 1 126 ? 1.273 4.777 -5.653 1.00 93.44 126 ALA A CA 1
ATOM 938 C C . ALA A 1 126 ? 0.275 5.666 -6.406 1.00 93.44 126 ALA A C 1
ATOM 940 O O . ALA A 1 126 ? -0.752 6.051 -5.849 1.00 93.44 126 ALA A O 1
ATOM 941 N N . GLU A 1 127 ? 0.530 5.939 -7.688 1.00 93.81 127 GLU A N 1
ATOM 942 C CA . GLU A 1 127 ? -0.365 6.728 -8.542 1.00 93.81 127 GLU A CA 1
ATOM 943 C C . GLU A 1 127 ? -1.752 6.086 -8.658 1.00 93.81 127 GLU A C 1
ATOM 945 O O . GLU A 1 127 ? -2.764 6.759 -8.455 1.00 93.81 127 GLU A O 1
ATOM 950 N N . SER A 1 128 ? -1.797 4.775 -8.910 1.00 92.19 128 SER A N 1
ATOM 951 C CA . SER A 1 128 ? -3.050 4.016 -9.023 1.00 92.19 128 SER A CA 1
ATOM 952 C C . SER A 1 128 ? -3.830 4.038 -7.704 1.00 92.19 128 SER A C 1
ATOM 954 O O . SER A 1 128 ? -5.039 4.259 -7.690 1.00 92.19 128 SER A O 1
ATOM 956 N N . ALA A 1 129 ? -3.137 3.881 -6.573 1.00 91.69 129 ALA A N 1
ATOM 957 C CA . ALA A 1 129 ? -3.754 3.945 -5.253 1.00 91.69 129 ALA A CA 1
ATOM 958 C C . ALA A 1 129 ? -4.318 5.341 -4.942 1.00 91.69 129 ALA A C 1
ATOM 960 O O . ALA A 1 129 ? -5.425 5.450 -4.423 1.00 91.69 129 ALA A O 1
ATOM 961 N N . ARG A 1 130 ? -3.618 6.422 -5.311 1.00 91.69 130 ARG A N 1
ATOM 962 C CA . ARG A 1 130 ? -4.137 7.794 -5.158 1.00 91.69 130 ARG A CA 1
ATOM 963 C C . ARG A 1 130 ? -5.387 8.040 -5.993 1.00 91.69 130 ARG A C 1
ATOM 965 O O . ARG A 1 130 ? -6.320 8.679 -5.513 1.00 91.69 130 ARG A O 1
ATOM 972 N N . GLN A 1 131 ? -5.402 7.561 -7.235 1.00 90.81 131 GLN A N 1
ATOM 973 C CA . GLN A 1 131 ? -6.565 7.684 -8.116 1.00 90.81 131 GLN A CA 1
ATOM 974 C C . GLN A 1 131 ? -7.775 6.952 -7.534 1.00 90.81 131 GLN A C 1
ATOM 976 O O . GLN A 1 131 ? -8.877 7.501 -7.531 1.00 90.81 131 GLN A O 1
ATOM 981 N N . LEU A 1 132 ? -7.555 5.758 -6.981 1.00 86.75 132 LEU A N 1
ATOM 982 C CA . LEU A 1 132 ? -8.595 4.985 -6.316 1.00 86.75 132 LEU A CA 1
ATOM 983 C C . LEU A 1 132 ? -9.120 5.699 -5.062 1.00 86.75 132 LEU A C 1
ATOM 985 O O . LEU A 1 132 ? -10.327 5.875 -4.935 1.00 86.75 132 LEU A O 1
ATOM 989 N N . ALA A 1 133 ? -8.231 6.178 -4.188 1.00 85.94 133 ALA A N 1
ATOM 990 C CA . ALA A 1 133 ? -8.609 6.907 -2.976 1.00 85.94 133 ALA A CA 1
ATOM 991 C C . ALA A 1 133 ? -9.371 8.212 -3.270 1.00 85.94 133 ALA A C 1
ATOM 993 O O . ALA A 1 133 ? -10.259 8.592 -2.517 1.00 85.94 133 ALA A O 1
ATOM 994 N N . GLY A 1 134 ? -9.050 8.900 -4.371 1.00 80.62 134 GLY A N 1
ATOM 995 C CA . GLY A 1 134 ? -9.760 10.109 -4.802 1.00 80.62 134 GLY A CA 1
ATOM 996 C C . GLY A 1 134 ? -11.094 9.855 -5.515 1.00 80.62 134 GLY A C 1
ATOM 997 O O . GLY A 1 134 ? -11.817 10.813 -5.784 1.00 80.62 134 GLY A O 1
ATOM 998 N N . SER A 1 135 ? -11.401 8.600 -5.854 1.00 67.56 135 SER A N 1
ATOM 999 C CA . SER A 1 135 ? -12.633 8.203 -6.555 1.00 67.56 135 SER A CA 1
ATOM 1000 C C . SER A 1 135 ? -13.710 7.628 -5.624 1.00 67.56 135 SER A C 1
ATOM 1002 O O . SER A 1 135 ? -14.818 7.358 -6.093 1.00 67.56 135 SER A O 1
ATOM 1004 N N . MET A 1 136 ? -13.387 7.417 -4.343 1.00 56.56 136 MET A N 1
ATOM 1005 C CA . MET A 1 136 ? -14.286 6.913 -3.292 1.00 56.56 136 MET A CA 1
ATOM 1006 C C . MET A 1 136 ? -14.910 8.059 -2.493 1.00 56.56 136 MET A C 1
ATOM 1008 O O . MET A 1 136 ? -16.084 7.897 -2.091 1.00 56.56 136 MET A O 1
#

Sequence (136 aa):
MLEPSSTLCWHPLPQEITMAIESRKSGTDHFDATYGAASHNLKDKMSFLLQSRSGAQVQGWDTTVHVDGLVSLLPIAASCDEQAKLDLVDSISAFASAAEQAFEAFSVDCDLEDAGALPALLLKSAESARQLAGSM

pLDDT: mean 79.49, std 18.52, range [38.06, 95.31]

Secondary structure (DSSP, 8-state):
----------PPPP---------TTSHHHHHHHHHTTHHHHHHHHHHHHHHHHHS----EEEEEE-TTS-EEEEEE-SSHHHHHHHHTS-HHHHHHHHHHHHHHHHHHHS-TTTSTTHHHHHHHHHHHHHHHHTT-